Protein AF-U9SXM7-F1 (afdb_monomer_lite)

Organism: Rhizophagus irregularis (strain DAOM 181602 / DAOM 197198 / MUCL 43194) (NCBI:txid747089)

Foldseek 3Di:
DPPAPDLVRVLVVQVVVQCVVQPPPRDPVDDRDDSVNSVVVPDDDDPCPVVVVPDPDDAQKDFDFDDDPVDPDDPCVVVVVVVVVVVVVVCVVPVVPDDDDDDDPQAQDPPDDDDSDGPPHDSDGDIDHNPDDPDDDD

Structure (mmCIF, N/CA/C/O backbone):
data_AF-U9SXM7-F1
#
_entry.id   AF-U9SXM7-F1
#
loop_
_atom_site.group_PDB
_atom_site.id
_atom_site.type_symbol
_atom_site.label_atom_id
_atom_site.label_alt_id
_atom_site.label_comp_id
_atom_site.label_asym_id
_atom_site.label_entity_id
_atom_site.label_seq_id
_atom_site.pdbx_PDB_ins_code
_atom_site.Cartn_x
_atom_site.Cartn_y
_atom_site.Cartn_z
_atom_site.occupancy
_atom_site.B_iso_or_equiv
_atom_site.auth_seq_id
_atom_site.auth_comp_id
_atom_site.auth_asym_id
_atom_site.auth_atom_id
_atom_site.pdbx_PDB_model_num
ATOM 1 N N . MET A 1 1 ? 21.429 17.135 -35.267 1.00 50.72 1 MET A N 1
ATOM 2 C CA . MET A 1 1 ? 20.139 16.455 -35.533 1.00 50.72 1 MET A CA 1
ATOM 3 C C . MET A 1 1 ? 19.822 15.566 -34.337 1.00 50.72 1 MET A C 1
ATOM 5 O O . MET A 1 1 ? 20.786 15.095 -33.736 1.00 50.72 1 MET A O 1
ATOM 9 N N . PRO A 1 2 ? 18.550 15.396 -33.925 1.00 63.41 2 PRO A N 1
ATOM 10 C CA . PRO A 1 2 ? 18.223 14.505 -32.814 1.00 63.41 2 PRO A CA 1
ATOM 11 C C . PRO A 1 2 ? 18.697 13.088 -33.148 1.00 63.41 2 PRO A C 1
ATOM 13 O O . PRO A 1 2 ? 18.556 12.642 -34.282 1.00 63.41 2 PRO A O 1
ATOM 16 N N . ILE A 1 3 ? 19.318 12.425 -32.172 1.00 78.56 3 ILE A N 1
ATOM 17 C CA . ILE A 1 3 ? 19.973 11.124 -32.373 1.00 78.56 3 ILE A CA 1
ATOM 18 C C . ILE A 1 3 ? 18.962 9.988 -32.587 1.00 78.56 3 ILE A C 1
ATOM 20 O O . ILE A 1 3 ? 19.328 8.967 -33.148 1.00 78.56 3 ILE A O 1
ATOM 24 N N . ALA A 1 4 ? 17.719 10.186 -32.142 1.00 86.31 4 ALA A N 1
ATOM 25 C CA . ALA A 1 4 ? 16.572 9.312 -32.344 1.00 86.31 4 ALA A CA 1
ATOM 26 C C . ALA A 1 4 ? 15.288 10.160 -32.296 1.00 86.31 4 ALA A C 1
ATOM 28 O O . ALA A 1 4 ? 15.233 11.164 -31.577 1.00 86.31 4 ALA A O 1
ATOM 29 N N . ILE A 1 5 ? 14.264 9.765 -33.049 1.00 88.38 5 ILE A N 1
ATOM 30 C CA . ILE A 1 5 ? 12.975 10.468 -33.185 1.00 88.38 5 ILE A CA 1
ATOM 31 C C . ILE A 1 5 ? 11.935 9.934 -32.185 1.00 88.38 5 ILE A C 1
ATOM 33 O O . ILE A 1 5 ? 11.017 10.649 -31.789 1.00 88.38 5 ILE A O 1
ATOM 37 N N . SER A 1 6 ? 12.079 8.686 -31.736 1.00 91.38 6 SER A N 1
ATOM 38 C CA . SER A 1 6 ? 11.197 8.057 -30.749 1.00 91.38 6 SER A CA 1
ATOM 39 C C . SER A 1 6 ? 11.964 7.091 -29.844 1.00 91.38 6 SER A C 1
ATOM 41 O O . SER A 1 6 ? 13.110 6.743 -30.116 1.00 91.38 6 SER A O 1
ATOM 43 N N . ILE A 1 7 ? 11.325 6.619 -28.769 1.00 91.38 7 ILE A N 1
ATOM 44 C CA . ILE A 1 7 ? 11.905 5.584 -27.892 1.00 91.38 7 ILE A CA 1
ATOM 45 C C . ILE A 1 7 ? 12.138 4.277 -28.656 1.00 91.38 7 ILE A C 1
ATOM 47 O O . ILE A 1 7 ? 13.107 3.573 -28.388 1.00 91.38 7 ILE A O 1
ATOM 51 N N . HIS A 1 8 ? 11.258 3.959 -29.606 1.00 92.94 8 HIS A N 1
ATOM 52 C CA . HIS A 1 8 ? 11.411 2.767 -30.429 1.00 92.94 8 HIS A CA 1
ATOM 53 C C . HIS A 1 8 ? 12.598 2.912 -31.386 1.00 92.94 8 HIS A C 1
ATOM 55 O O . HIS A 1 8 ? 13.452 2.042 -31.430 1.00 92.94 8 HIS A O 1
ATOM 61 N N . ASP A 1 9 ? 12.716 4.066 -32.041 1.00 93.75 9 ASP A N 1
ATOM 62 C CA . ASP A 1 9 ? 13.861 4.399 -32.898 1.00 93.75 9 ASP A CA 1
ATOM 63 C C . ASP A 1 9 ? 15.189 4.348 -32.116 1.00 93.75 9 ASP A C 1
ATOM 65 O O . ASP A 1 9 ? 16.173 3.764 -32.559 1.00 93.75 9 ASP A O 1
ATOM 69 N N . LEU A 1 10 ? 15.197 4.849 -30.876 1.00 93.50 10 LEU A N 1
ATOM 70 C CA . LEU A 1 10 ? 16.353 4.743 -29.985 1.00 93.50 10 LEU A CA 1
ATOM 71 C C . LEU A 1 10 ? 16.705 3.284 -29.648 1.00 93.50 10 LEU A C 1
ATOM 73 O O . LEU A 1 10 ? 17.885 2.946 -29.587 1.00 93.50 10 LEU A O 1
ATOM 77 N N . HIS A 1 11 ? 15.703 2.435 -29.418 1.00 94.56 11 HIS A N 1
ATOM 78 C CA . HIS A 1 11 ? 15.897 1.011 -29.147 1.00 94.56 11 HIS A CA 1
ATOM 79 C C . HIS A 1 11 ? 16.538 0.291 -30.343 1.00 94.56 11 HIS A C 1
ATOM 81 O O . HIS A 1 11 ? 17.537 -0.403 -30.165 1.00 94.56 11 HIS A O 1
ATOM 87 N N . GLU A 1 12 ? 16.049 0.535 -31.560 1.00 93.38 12 GLU A N 1
ATOM 88 C CA . GLU A 1 12 ? 16.620 -0.049 -32.783 1.00 93.38 12 GLU A CA 1
ATOM 89 C C . GLU A 1 12 ? 18.057 0.429 -33.034 1.00 93.38 12 GLU A C 1
ATOM 91 O O . GLU A 1 12 ? 18.944 -0.362 -33.356 1.00 93.38 12 GLU A O 1
ATOM 96 N N . ILE A 1 13 ? 18.342 1.712 -32.789 1.00 93.44 13 ILE A N 1
ATOM 97 C CA . ILE A 1 13 ? 19.705 2.253 -32.880 1.00 93.44 13 ILE A CA 1
ATOM 98 C C . ILE A 1 13 ? 20.644 1.579 -31.869 1.00 93.44 13 ILE A C 1
ATOM 100 O O . ILE A 1 13 ? 21.812 1.333 -32.181 1.00 93.44 13 ILE A O 1
ATOM 104 N N . ILE A 1 14 ? 20.167 1.287 -30.654 1.00 92.06 14 ILE A N 1
ATOM 105 C CA . ILE A 1 14 ? 20.948 0.562 -29.643 1.00 92.06 14 ILE A CA 1
ATOM 106 C C . ILE A 1 14 ? 21.253 -0.858 -30.129 1.00 92.06 14 ILE A C 1
ATOM 108 O O . ILE A 1 14 ? 22.411 -1.267 -30.043 1.00 92.06 14 ILE A O 1
ATOM 112 N N . ILE A 1 15 ? 20.266 -1.577 -30.672 1.00 91.00 15 ILE A N 1
ATOM 113 C CA . ILE A 1 15 ? 20.453 -2.931 -31.216 1.00 91.00 15 ILE A CA 1
ATOM 114 C C . ILE A 1 15 ? 21.506 -2.920 -32.323 1.00 91.00 15 ILE A C 1
ATOM 116 O O . ILE A 1 15 ? 22.519 -3.606 -32.197 1.00 91.00 15 ILE A O 1
ATOM 120 N N . HIS A 1 16 ? 21.346 -2.068 -33.336 1.00 90.94 16 HIS A N 1
ATOM 121 C CA . HIS A 1 16 ? 22.295 -1.986 -34.448 1.00 90.94 16 HIS A CA 1
ATOM 122 C C . HIS A 1 16 ? 23.721 -1.653 -34.003 1.00 90.94 16 HIS A C 1
ATOM 124 O O . HIS A 1 16 ? 24.694 -2.171 -34.551 1.00 90.94 16 HIS A O 1
ATOM 130 N N . ARG A 1 17 ? 23.879 -0.804 -32.982 1.00 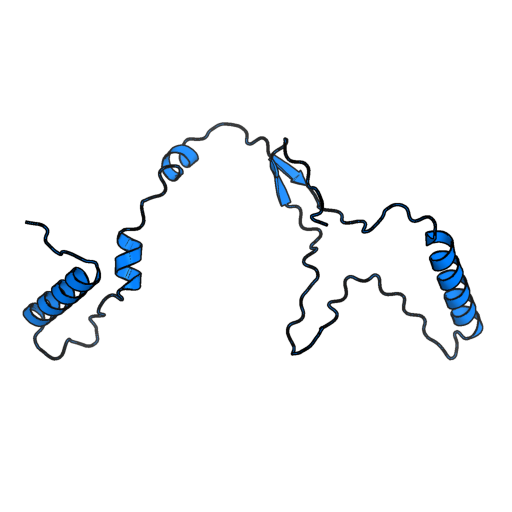91.31 17 ARG A N 1
ATOM 131 C CA . ARG A 1 17 ? 25.200 -0.493 -32.414 1.00 91.31 17 ARG A CA 1
ATOM 132 C C . ARG A 1 17 ? 25.818 -1.669 -31.669 1.00 91.31 17 ARG A C 1
ATOM 134 O O . ARG A 1 17 ? 27.041 -1.791 -31.663 1.00 91.31 17 ARG A O 1
ATOM 141 N N . LEU A 1 18 ? 25.007 -2.495 -31.013 1.00 90.44 18 LEU A N 1
ATOM 142 C CA . LEU A 1 18 ? 25.482 -3.702 -30.344 1.00 90.44 18 LEU A CA 1
ATOM 143 C C . LEU A 1 18 ? 25.883 -4.767 -31.368 1.00 90.44 18 LEU A C 1
ATOM 145 O O . LEU A 1 18 ? 26.964 -5.336 -31.240 1.00 90.44 18 LEU A O 1
ATOM 149 N N . GLU A 1 19 ? 25.076 -4.966 -32.409 1.00 89.06 19 GLU A N 1
ATOM 150 C CA . GLU A 1 19 ? 25.378 -5.874 -33.523 1.00 89.06 19 GLU A CA 1
ATOM 151 C C . GLU A 1 19 ? 26.690 -5.498 -34.217 1.00 89.06 19 GLU A C 1
ATOM 153 O O . GLU A 1 19 ? 27.560 -6.345 -34.392 1.00 89.06 19 GLU A O 1
ATOM 158 N N . ALA A 1 20 ? 26.886 -4.212 -34.523 1.00 89.00 20 ALA A N 1
ATOM 159 C CA . ALA A 1 20 ? 28.111 -3.722 -35.154 1.00 89.00 20 ALA A CA 1
ATOM 160 C C . ALA A 1 20 ? 29.371 -3.876 -34.281 1.00 89.00 20 ALA A C 1
ATOM 162 O O . ALA A 1 20 ? 30.485 -3.798 -34.794 1.00 89.00 20 ALA A O 1
ATOM 163 N N . LYS A 1 21 ? 29.219 -4.031 -32.960 1.00 89.69 21 LYS A N 1
ATOM 164 C CA . LYS A 1 21 ? 30.341 -4.109 -32.015 1.00 89.69 21 LYS A CA 1
ATOM 165 C C . LYS A 1 21 ? 30.726 -5.542 -31.652 1.00 89.69 21 LYS A C 1
ATOM 167 O O . LYS A 1 21 ? 31.886 -5.772 -31.318 1.00 89.69 21 LYS A O 1
ATOM 172 N N . TYR A 1 22 ? 29.764 -6.461 -31.637 1.00 86.31 22 TYR A N 1
ATOM 173 C CA . TYR A 1 22 ? 29.947 -7.809 -31.091 1.00 86.31 22 TYR A CA 1
ATOM 174 C C . TYR A 1 22 ? 29.739 -8.937 -32.107 1.00 86.31 22 TYR A C 1
ATOM 176 O O . TYR A 1 22 ? 29.879 -10.093 -31.713 1.00 86.31 22 TYR A O 1
ATOM 184 N N . ASP A 1 23 ? 29.461 -8.599 -33.372 1.00 78.75 23 ASP A N 1
ATOM 185 C CA . ASP A 1 23 ? 29.101 -9.517 -34.459 1.00 78.75 23 ASP A CA 1
ATOM 186 C C . ASP A 1 23 ? 27.844 -10.364 -34.150 1.00 78.75 23 ASP A C 1
ATOM 188 O O . ASP A 1 23 ? 27.395 -10.487 -33.007 1.00 78.75 23 ASP A O 1
ATOM 192 N N . LEU A 1 24 ? 27.200 -10.919 -35.185 1.00 81.44 24 LEU A N 1
ATOM 193 C CA . LEU A 1 24 ? 26.042 -11.805 -35.000 1.00 81.44 24 LEU A CA 1
ATOM 194 C C . LEU A 1 24 ? 26.474 -13.278 -34.885 1.00 81.44 24 LEU A C 1
ATOM 196 O O . LEU A 1 24 ? 27.293 -13.729 -35.688 1.00 81.44 24 LEU A O 1
ATOM 200 N N . PRO A 1 25 ? 25.853 -14.075 -33.992 1.00 80.75 25 PRO A N 1
ATOM 201 C CA . PRO A 1 25 ? 24.841 -13.701 -32.996 1.00 80.75 25 PRO A CA 1
ATOM 202 C C . PRO A 1 25 ? 25.451 -13.020 -31.762 1.00 80.75 25 PRO A C 1
ATOM 204 O O . PRO A 1 25 ? 26.565 -13.351 -31.357 1.00 80.75 25 PRO A O 1
ATOM 207 N N . LEU A 1 26 ? 24.684 -12.127 -31.117 1.00 82.19 26 LEU A N 1
ATOM 208 C CA . LEU A 1 26 ? 25.146 -11.465 -29.895 1.00 82.19 26 LEU A CA 1
ATOM 209 C C . LEU A 1 26 ? 25.539 -12.502 -28.825 1.00 82.19 26 LEU A C 1
ATOM 211 O O . LEU A 1 26 ? 24.789 -13.455 -28.581 1.00 82.19 26 LEU A O 1
ATOM 215 N N . PRO A 1 27 ? 26.679 -12.315 -28.139 1.00 83.69 27 PRO A N 1
ATOM 216 C CA . PRO A 1 27 ? 27.093 -13.213 -27.072 1.00 83.69 27 PRO A CA 1
ATOM 217 C C . PRO A 1 27 ? 26.076 -13.187 -25.923 1.00 83.69 27 PRO A C 1
ATOM 219 O O . PRO A 1 27 ? 25.600 -12.125 -25.525 1.00 83.69 27 PRO A O 1
ATOM 222 N N . CYS A 1 28 ? 25.792 -14.352 -25.331 1.00 79.81 28 CYS A N 1
ATOM 223 C CA . CYS A 1 28 ? 24.726 -14.541 -24.331 1.00 79.81 28 CYS A CA 1
ATOM 224 C C . CYS A 1 28 ? 24.873 -13.702 -23.047 1.00 79.81 28 CYS A C 1
ATOM 226 O O . CYS A 1 28 ? 23.955 -13.656 -22.237 1.00 79.81 28 CYS A O 1
ATOM 228 N N . ASN A 1 29 ? 26.027 -13.063 -22.848 1.00 86.94 29 ASN A N 1
ATOM 229 C CA . ASN A 1 29 ? 26.309 -12.189 -21.710 1.00 86.94 29 ASN A CA 1
ATOM 230 C C . ASN A 1 29 ? 25.828 -10.738 -21.929 1.00 86.94 29 ASN A C 1
ATOM 232 O O . ASN A 1 29 ? 25.920 -9.909 -21.028 1.00 86.94 29 ASN A O 1
ATOM 236 N N . ILE A 1 30 ? 25.371 -10.394 -23.136 1.00 84.88 30 ILE A N 1
ATOM 237 C CA . ILE A 1 30 ? 24.917 -9.043 -23.468 1.00 84.88 30 ILE A CA 1
ATOM 238 C C . ILE A 1 30 ? 23.396 -9.043 -23.568 1.00 84.88 30 ILE A C 1
ATOM 240 O O . ILE A 1 30 ? 22.815 -9.586 -24.505 1.00 84.88 30 ILE A O 1
ATOM 244 N N . ASN A 1 31 ? 22.751 -8.393 -22.603 1.00 86.88 31 ASN A N 1
ATOM 245 C CA . ASN A 1 31 ? 21.303 -8.239 -22.577 1.00 86.88 31 ASN A CA 1
ATOM 246 C C . ASN A 1 31 ? 20.890 -6.959 -23.309 1.00 86.88 31 ASN A C 1
ATOM 248 O O . ASN A 1 31 ? 21.367 -5.868 -22.994 1.00 86.88 31 ASN A O 1
ATOM 252 N N . ILE A 1 32 ? 19.956 -7.089 -24.251 1.00 89.19 32 ILE A N 1
ATOM 253 C CA . ILE A 1 32 ? 19.316 -5.943 -24.904 1.00 89.19 32 ILE A CA 1
ATOM 254 C C . ILE A 1 32 ? 18.326 -5.319 -23.901 1.00 89.19 32 ILE A C 1
ATOM 256 O O . ILE A 1 32 ? 17.516 -6.048 -23.318 1.00 89.19 32 ILE A O 1
ATOM 260 N N . PRO A 1 33 ? 18.387 -3.999 -23.649 1.00 91.94 33 PRO A N 1
ATOM 261 C CA . PRO A 1 33 ? 17.470 -3.341 -22.725 1.00 91.94 33 PRO A CA 1
ATOM 262 C C . PRO A 1 33 ? 16.044 -3.361 -23.277 1.00 91.94 33 PRO A C 1
ATOM 264 O O . PRO A 1 33 ? 15.829 -3.090 -24.453 1.00 91.94 33 PRO A O 1
ATOM 267 N N . SER A 1 34 ? 15.051 -3.622 -22.423 1.00 93.38 34 SER A N 1
ATOM 268 C CA . SER A 1 34 ? 13.653 -3.556 -22.850 1.00 93.38 34 SER A CA 1
ATOM 269 C C . SER A 1 34 ? 13.219 -2.115 -23.137 1.00 93.38 34 SER A C 1
ATOM 271 O O . SER A 1 34 ? 13.717 -1.154 -22.542 1.00 93.38 34 SER A O 1
ATOM 273 N N . ILE A 1 35 ? 12.220 -1.954 -24.008 1.00 92.50 35 ILE A N 1
ATOM 274 C CA . ILE A 1 35 ? 11.615 -0.646 -24.317 1.00 92.50 35 ILE A CA 1
ATOM 275 C C . ILE A 1 35 ? 11.113 0.053 -23.040 1.00 92.50 35 ILE A C 1
ATOM 277 O O . ILE A 1 35 ? 11.220 1.271 -22.907 1.00 92.50 35 ILE A O 1
ATOM 281 N N . GLU A 1 36 ? 10.579 -0.703 -22.081 1.00 93.19 36 GLU A N 1
ATOM 282 C CA . GLU A 1 36 ? 10.096 -0.184 -20.795 1.00 93.19 36 GLU A CA 1
ATOM 283 C C . GLU A 1 36 ? 11.238 0.342 -19.931 1.00 93.19 36 GLU A C 1
ATOM 285 O O . GLU A 1 36 ? 11.119 1.414 -19.340 1.00 93.19 36 GLU A O 1
ATOM 290 N N . TRP A 1 37 ? 12.369 -0.364 -19.904 1.00 92.50 37 TRP A N 1
ATOM 291 C CA . TRP A 1 37 ? 13.563 0.095 -19.205 1.00 92.50 37 TRP A CA 1
ATOM 292 C C . TRP A 1 37 ? 14.064 1.424 -19.785 1.00 92.50 37 TRP A C 1
ATOM 294 O O . TRP A 1 37 ? 14.335 2.365 -19.040 1.00 92.50 37 TRP A O 1
ATOM 304 N N . ILE A 1 38 ? 14.084 1.550 -21.116 1.00 92.06 38 ILE A N 1
ATOM 305 C CA . ILE A 1 38 ? 14.442 2.806 -21.791 1.00 92.06 38 ILE A CA 1
ATOM 306 C C . ILE A 1 38 ? 13.456 3.922 -21.417 1.00 92.06 38 ILE A C 1
ATOM 308 O O . ILE A 1 38 ? 13.887 5.035 -21.122 1.00 92.06 38 ILE A O 1
ATOM 312 N N . ARG A 1 39 ? 12.144 3.643 -21.365 1.00 91.12 39 ARG A N 1
ATOM 313 C CA . ARG A 1 39 ? 11.133 4.621 -20.911 1.00 91.12 39 ARG A CA 1
ATOM 314 C C . ARG A 1 39 ? 11.422 5.131 -19.502 1.00 91.12 39 ARG A C 1
ATOM 316 O O . ARG A 1 39 ? 11.319 6.334 -19.273 1.00 91.12 39 ARG A O 1
ATOM 323 N N . PHE A 1 40 ? 11.805 4.248 -18.580 1.00 88.31 40 PHE A N 1
ATOM 324 C CA . PHE A 1 40 ? 12.122 4.638 -17.204 1.00 88.31 40 PHE A CA 1
ATOM 325 C C . PHE A 1 40 ? 13.317 5.584 -17.108 1.00 88.31 40 PHE A C 1
ATOM 327 O O . PHE A 1 40 ? 13.322 6.455 -16.242 1.00 88.31 40 PHE A O 1
ATOM 334 N N . GLN A 1 41 ? 14.282 5.486 -18.021 1.00 89.06 41 GLN A N 1
ATOM 335 C CA . GLN A 1 41 ? 15.440 6.377 -18.026 1.00 89.06 41 GLN A CA 1
ATOM 336 C C . GLN A 1 41 ? 15.085 7.836 -18.358 1.00 89.06 41 GLN A C 1
ATOM 338 O O . GLN A 1 41 ? 15.810 8.751 -17.974 1.00 89.06 41 GLN A O 1
ATOM 343 N N . PHE A 1 42 ? 13.956 8.064 -19.035 1.00 86.00 42 PHE A N 1
ATOM 344 C CA . PHE A 1 42 ? 13.424 9.401 -19.319 1.00 86.00 42 PHE A CA 1
ATOM 345 C C . PHE A 1 42 ? 12.403 9.876 -18.285 1.00 86.00 42 PHE A C 1
ATOM 347 O O . PHE A 1 42 ? 11.816 10.948 -18.451 1.00 86.00 42 PHE A O 1
ATOM 354 N N . TRP A 1 43 ? 12.167 9.102 -17.222 1.00 83.44 43 TRP A N 1
ATOM 355 C CA . TRP A 1 43 ? 11.296 9.552 -16.151 1.00 83.44 43 TRP A CA 1
ATOM 356 C C . TRP A 1 43 ? 11.915 10.789 -15.488 1.00 83.44 43 TRP A C 1
ATOM 358 O O . TRP A 1 43 ? 13.073 10.738 -15.065 1.00 83.44 43 TRP A O 1
ATOM 368 N N . PRO A 1 44 ? 11.186 11.913 -15.390 1.00 80.12 44 PRO A N 1
ATOM 369 C CA . PRO A 1 44 ? 11.734 13.112 -14.785 1.00 80.12 44 PRO A CA 1
ATOM 370 C C . PRO A 1 44 ? 12.104 12.823 -13.330 1.00 80.12 44 PRO A C 1
ATOM 372 O O . PRO A 1 44 ? 11.288 12.329 -12.545 1.00 80.12 44 PRO A O 1
ATOM 375 N N . THR A 1 45 ? 13.338 13.153 -12.954 1.00 79.06 45 THR A N 1
ATOM 376 C CA . THR A 1 45 ? 13.763 13.090 -11.557 1.00 79.06 45 THR A CA 1
ATOM 377 C C . THR A 1 45 ? 12.817 13.942 -10.724 1.00 79.06 45 THR A C 1
ATOM 379 O O . THR A 1 45 ? 12.569 15.099 -11.062 1.00 79.06 45 THR A O 1
ATOM 382 N N . ASN A 1 46 ? 12.284 13.381 -9.636 1.00 79.56 46 ASN A N 1
ATOM 383 C CA . ASN A 1 46 ? 11.349 14.096 -8.776 1.00 79.56 46 ASN A CA 1
ATOM 384 C C . ASN A 1 46 ? 12.001 15.404 -8.266 1.00 79.56 46 ASN A C 1
ATOM 386 O O . ASN A 1 46 ? 12.894 15.334 -7.415 1.00 79.56 46 ASN A O 1
ATOM 390 N N . PRO A 1 47 ? 11.547 16.596 -8.711 1.00 74.56 47 PRO A N 1
ATOM 391 C CA . PRO A 1 47 ? 12.183 17.868 -8.360 1.00 74.56 47 PRO A CA 1
ATOM 392 C C . PRO A 1 47 ? 12.025 18.203 -6.872 1.00 74.56 47 PRO A C 1
ATOM 394 O O . PRO A 1 47 ? 12.725 19.061 -6.338 1.00 74.56 47 PRO A O 1
ATOM 397 N N . THR A 1 48 ? 11.101 17.527 -6.185 1.00 77.50 48 THR A N 1
ATOM 398 C CA . THR A 1 48 ? 10.890 17.684 -4.745 1.00 77.50 48 THR A CA 1
ATOM 399 C C . THR A 1 48 ? 11.839 16.834 -3.909 1.00 77.50 48 THR A C 1
ATOM 401 O O . THR A 1 48 ? 11.978 17.111 -2.725 1.00 77.50 48 THR A O 1
ATOM 404 N N . SER A 1 49 ? 12.539 15.855 -4.495 1.00 77.44 49 SER A N 1
ATOM 405 C CA . SER A 1 49 ? 13.439 14.964 -3.752 1.00 77.44 49 SER A CA 1
ATOM 406 C C . SER A 1 49 ? 14.608 15.727 -3.123 1.00 77.44 49 SER A C 1
ATOM 408 O O . SER A 1 49 ? 14.857 15.586 -1.928 1.00 77.44 49 SER A O 1
ATOM 410 N N . THR A 1 50 ? 15.258 16.616 -3.880 1.00 79.38 50 THR A N 1
ATOM 411 C CA . THR A 1 50 ? 16.338 17.473 -3.363 1.00 79.38 50 THR A CA 1
ATOM 412 C C . THR A 1 50 ? 15.837 18.443 -2.300 1.00 79.38 50 THR A C 1
ATOM 4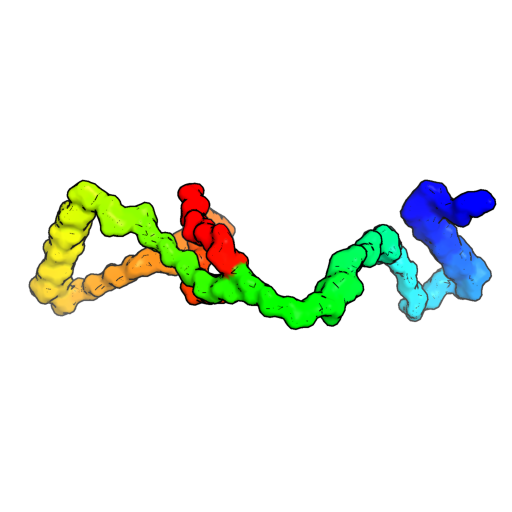14 O O . THR A 1 50 ? 16.451 18.577 -1.246 1.00 79.38 50 THR A O 1
ATOM 417 N N . ARG A 1 51 ? 14.674 19.067 -2.517 1.00 77.25 51 ARG A N 1
ATOM 418 C CA . ARG A 1 51 ? 14.051 19.969 -1.533 1.00 77.25 51 ARG A CA 1
ATOM 419 C C . ARG A 1 51 ? 13.638 19.248 -0.248 1.00 77.25 51 ARG A C 1
ATOM 421 O O . ARG A 1 51 ? 13.791 19.813 0.828 1.00 77.25 51 ARG A O 1
ATOM 428 N N . ALA A 1 52 ? 13.150 18.013 -0.351 1.00 77.94 52 ALA A N 1
ATOM 429 C CA . ALA A 1 52 ? 12.756 17.199 0.793 1.00 77.94 52 ALA A CA 1
ATOM 430 C C . ALA A 1 52 ? 13.959 16.808 1.663 1.00 77.94 52 ALA A C 1
ATOM 432 O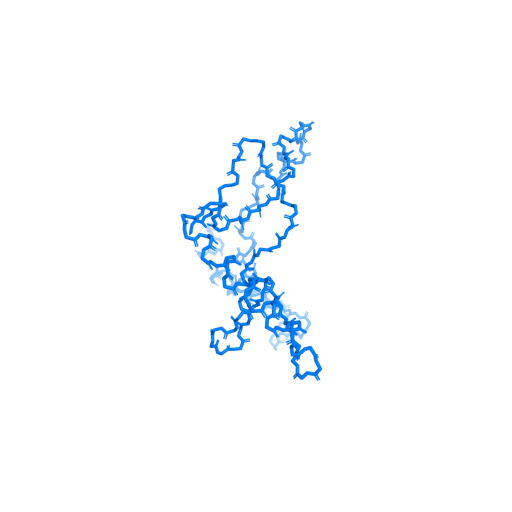 O . ALA A 1 52 ? 13.844 16.841 2.883 1.00 77.94 52 ALA A O 1
ATOM 433 N N . MET A 1 53 ? 15.121 16.511 1.063 1.00 77.38 53 MET A N 1
ATOM 434 C CA . MET A 1 53 ? 16.355 16.222 1.815 1.00 77.38 53 MET A CA 1
ATOM 435 C C . MET A 1 53 ? 16.816 17.397 2.688 1.00 77.38 53 MET A C 1
ATOM 437 O O . MET A 1 53 ? 17.409 17.185 3.740 1.00 77.38 53 MET A O 1
ATOM 441 N N . HIS A 1 54 ? 16.533 18.631 2.267 1.00 79.44 54 HIS A N 1
ATOM 442 C CA . HIS A 1 54 ? 16.898 19.847 2.998 1.00 79.44 54 HIS A CA 1
ATOM 443 C C . HIS A 1 54 ? 15.783 20.373 3.913 1.00 79.44 54 HIS A C 1
ATOM 445 O O . HIS A 1 54 ? 15.926 21.446 4.500 1.00 79.44 54 HIS A O 1
ATOM 451 N N . TYR A 1 55 ? 14.669 19.651 4.049 1.00 76.81 55 TYR A N 1
ATOM 452 C CA . TYR A 1 55 ? 13.598 20.051 4.949 1.00 76.81 55 TYR A CA 1
ATOM 453 C C . TYR A 1 55 ? 13.992 19.765 6.405 1.00 76.81 55 TYR A C 1
ATOM 455 O O . TYR A 1 55 ? 13.995 18.622 6.851 1.00 76.81 55 TYR A O 1
ATOM 463 N N . THR A 1 56 ? 14.308 20.820 7.154 1.00 78.06 56 THR A N 1
ATOM 464 C CA . THR A 1 56 ? 14.669 20.767 8.583 1.00 78.06 56 THR A CA 1
ATOM 465 C C . THR A 1 56 ? 13.513 21.142 9.518 1.00 78.06 56 THR A C 1
ATOM 467 O O . THR A 1 56 ? 13.695 21.239 10.730 1.00 78.06 56 THR A O 1
ATOM 470 N N . GLY A 1 57 ? 12.315 21.367 8.969 1.00 81.19 57 GLY A N 1
ATOM 471 C CA . GLY A 1 57 ? 11.127 21.732 9.736 1.00 81.19 57 GLY A CA 1
ATOM 472 C C . GLY A 1 57 ? 10.492 20.550 10.470 1.00 81.19 57 GLY A C 1
ATOM 473 O O . GLY A 1 57 ? 10.713 19.384 10.146 1.00 81.19 57 GLY A O 1
ATOM 474 N N . GLN A 1 58 ? 9.646 20.852 11.453 1.00 80.31 58 GLN A N 1
ATOM 475 C CA . GLN A 1 58 ? 8.773 19.843 12.044 1.00 80.31 58 GLN A CA 1
ATOM 476 C C . GLN A 1 58 ? 7.617 19.560 11.085 1.00 80.31 58 GLN A C 1
ATOM 478 O O . GLN A 1 58 ? 6.870 20.463 10.705 1.00 80.31 58 GLN A O 1
ATOM 483 N N . PHE A 1 59 ? 7.446 18.293 10.709 1.00 79.44 59 PHE A N 1
ATOM 484 C CA . PHE A 1 59 ? 6.236 17.881 10.017 1.00 79.44 59 PHE A CA 1
ATOM 485 C C . PHE A 1 59 ? 5.068 17.944 11.000 1.00 79.44 59 PHE A C 1
ATOM 487 O O . PHE A 1 59 ? 5.056 17.254 12.019 1.00 79.44 59 PHE A O 1
ATOM 494 N N . ASN A 1 60 ? 4.057 18.739 10.662 1.00 82.12 60 ASN A N 1
ATOM 495 C CA . ASN A 1 60 ? 2.785 18.753 11.371 1.00 82.12 60 ASN A CA 1
ATOM 496 C C . ASN A 1 60 ? 1.983 17.499 10.994 1.00 82.12 60 ASN A C 1
ATOM 498 O O . ASN A 1 60 ? 1.025 17.544 10.217 1.00 82.12 60 ASN A O 1
ATOM 502 N N . ILE A 1 61 ? 2.418 16.358 11.524 1.00 81.31 61 ILE A N 1
ATOM 503 C CA . ILE A 1 61 ? 1.822 15.036 11.339 1.00 81.31 61 ILE A CA 1
ATOM 504 C C . ILE A 1 61 ? 1.418 14.460 12.693 1.00 81.31 61 ILE A C 1
ATOM 506 O O . ILE A 1 61 ? 2.097 14.631 13.701 1.00 81.31 61 ILE A O 1
ATOM 510 N N . LYS A 1 62 ? 0.294 13.755 12.713 1.00 82.44 62 LYS A N 1
ATOM 511 C CA . LYS A 1 62 ? -0.218 13.035 13.877 1.00 82.44 62 LYS A CA 1
ATOM 512 C C . LYS A 1 62 ? -0.549 11.607 13.476 1.00 82.44 62 LYS A C 1
ATOM 514 O O . LYS A 1 62 ? -0.987 11.346 12.355 1.00 82.44 62 LYS A O 1
ATOM 519 N N . TYR A 1 63 ? -0.371 10.680 14.410 1.00 77.25 63 TYR A N 1
ATOM 520 C CA . TYR A 1 63 ? -0.934 9.348 14.253 1.00 77.25 63 TYR A CA 1
ATOM 521 C C . TYR A 1 63 ? -2.437 9.434 14.462 1.00 77.25 63 TYR A C 1
ATOM 523 O O . TYR A 1 63 ? -2.904 9.821 15.533 1.00 77.25 63 TYR A O 1
ATOM 531 N N . GLN A 1 64 ? -3.194 9.055 13.443 1.00 73.69 64 GLN A N 1
ATOM 532 C CA . GLN A 1 64 ? -4.627 8.856 13.575 1.00 73.69 64 GLN A CA 1
ATOM 533 C C . GLN A 1 64 ? -4.973 7.397 13.310 1.00 73.69 64 GLN A C 1
ATOM 535 O O . GLN A 1 64 ? -4.334 6.710 12.513 1.00 73.69 64 GLN A O 1
ATOM 540 N N . ILE A 1 65 ? -5.981 6.922 14.034 1.00 67.25 65 ILE A N 1
ATOM 541 C CA . ILE A 1 65 ? -6.571 5.603 13.848 1.00 67.25 65 ILE A CA 1
ATOM 542 C C . ILE A 1 65 ? -7.946 5.847 13.242 1.00 67.25 65 ILE A C 1
ATOM 544 O O . ILE A 1 65 ? -8.773 6.537 13.840 1.00 67.25 65 ILE A O 1
ATOM 548 N N . GLN A 1 66 ? -8.186 5.303 12.052 1.00 60.41 66 GLN A N 1
ATOM 549 C CA . GLN A 1 66 ? -9.504 5.363 11.438 1.00 60.41 66 GLN A CA 1
ATOM 550 C C . GLN A 1 66 ? -10.411 4.332 12.117 1.00 60.41 66 GLN A C 1
ATOM 552 O O . GLN A 1 66 ? -10.386 3.150 11.786 1.00 60.41 66 GLN A O 1
ATOM 557 N N . ALA A 1 67 ? -11.204 4.774 13.090 1.00 54.41 67 ALA A N 1
ATOM 558 C CA . ALA A 1 67 ? -12.254 3.952 13.676 1.00 54.41 67 ALA A CA 1
ATOM 559 C C . ALA A 1 67 ? -13.533 4.121 12.844 1.00 54.41 67 ALA A C 1
ATOM 561 O O . ALA A 1 67 ? -14.196 5.154 12.926 1.00 54.41 67 ALA A O 1
ATOM 562 N N . ARG A 1 68 ? -13.890 3.123 12.027 1.00 55.56 68 ARG A N 1
ATOM 563 C CA . ARG A 1 68 ? -15.226 3.065 11.419 1.00 55.56 68 ARG A CA 1
ATOM 564 C C . ARG A 1 68 ? -16.185 2.412 12.416 1.00 55.56 68 ARG A C 1
ATOM 566 O O . ARG A 1 68 ? -16.285 1.195 12.462 1.00 55.56 68 ARG A O 1
ATOM 573 N N . GLN A 1 69 ? -16.893 3.212 13.212 1.00 50.59 69 GLN A N 1
ATOM 574 C CA . GLN A 1 69 ? -18.182 2.772 13.754 1.00 50.59 69 GLN A CA 1
ATOM 575 C C . GLN A 1 69 ? -19.212 3.003 12.650 1.00 50.59 69 GLN A C 1
ATOM 577 O O . GLN A 1 69 ? -19.486 4.155 12.322 1.00 50.59 69 GLN A O 1
ATOM 582 N N . LEU A 1 70 ? -19.736 1.929 12.045 1.00 49.69 70 LEU A N 1
ATOM 583 C CA . LEU A 1 70 ? -20.647 2.027 10.897 1.00 49.69 70 LEU A CA 1
ATOM 584 C C . LEU A 1 70 ? -21.868 2.903 11.222 1.00 49.69 70 LEU A C 1
ATOM 586 O O . LEU A 1 70 ? -22.285 3.679 10.372 1.00 49.69 70 LEU A O 1
ATOM 590 N N . ARG A 1 71 ? -22.358 2.873 12.470 1.00 51.38 71 ARG A N 1
ATOM 591 C CA . ARG A 1 71 ? -23.183 3.916 13.103 1.00 51.38 71 ARG A CA 1
ATOM 592 C C . ARG A 1 71 ? -22.961 3.846 14.612 1.00 51.38 71 ARG A C 1
ATOM 594 O O . ARG A 1 71 ? -23.139 2.784 15.195 1.00 51.38 71 ARG A O 1
ATOM 601 N N . LYS A 1 72 ? -22.584 4.955 15.258 1.00 54.66 72 LYS A N 1
ATOM 602 C CA . LYS A 1 72 ? -22.491 5.001 16.731 1.00 54.66 72 LYS A CA 1
ATOM 603 C C . LYS A 1 72 ? -23.875 4.853 17.378 1.00 54.66 72 LYS A C 1
ATOM 605 O O . LYS A 1 72 ? -23.989 4.221 18.418 1.00 54.66 72 LYS A O 1
ATOM 610 N N . ASN A 1 73 ? -24.907 5.379 16.708 1.00 59.03 73 ASN A N 1
ATOM 611 C CA . ASN A 1 73 ? -26.297 5.366 17.152 1.00 59.03 73 ASN A CA 1
ATOM 612 C C . ASN A 1 73 ? -27.213 4.963 15.979 1.00 59.03 73 ASN A C 1
ATOM 614 O O . ASN A 1 73 ? -27.129 5.554 14.901 1.00 59.03 73 ASN A O 1
ATOM 618 N N . HIS A 1 74 ? -28.094 3.985 16.189 1.00 75.88 74 HIS A N 1
ATOM 619 C CA . HIS A 1 74 ? -29.211 3.656 15.298 1.00 75.88 74 HIS A CA 1
ATOM 620 C C . HIS A 1 74 ? -30.482 3.577 16.151 1.00 75.88 74 HIS A C 1
ATOM 622 O O . HIS A 1 74 ? -30.407 2.963 17.218 1.00 75.88 74 HIS A O 1
ATOM 628 N N . PRO A 1 75 ? -31.624 4.155 15.731 1.00 86.19 75 PRO A N 1
ATOM 629 C CA . PRO A 1 75 ? -32.865 4.087 16.512 1.00 86.19 75 PRO A CA 1
ATOM 630 C C . PRO A 1 75 ? -33.245 2.637 16.861 1.00 86.19 75 PRO A C 1
ATOM 632 O O . PRO A 1 75 ? -33.601 2.338 17.998 1.00 86.19 75 PRO A O 1
ATOM 635 N N . ASP A 1 76 ? -33.019 1.712 15.928 1.00 85.62 76 ASP A N 1
ATOM 636 C CA . ASP A 1 76 ? -33.368 0.292 16.085 1.00 85.62 76 ASP A CA 1
ATOM 637 C C . ASP A 1 76 ? -32.271 -0.571 16.728 1.00 85.62 76 ASP A C 1
ATOM 639 O O . ASP A 1 76 ? -32.411 -1.789 16.807 1.00 85.62 76 ASP A O 1
ATOM 643 N N . ALA A 1 77 ? -31.168 0.018 17.207 1.00 81.25 77 ALA A N 1
ATOM 644 C CA . ALA A 1 77 ? -30.084 -0.752 17.832 1.00 81.25 77 ALA A CA 1
ATOM 645 C C . ALA A 1 77 ? -30.568 -1.580 19.039 1.00 81.25 77 ALA A C 1
ATOM 647 O O . ALA A 1 77 ? -30.020 -2.644 19.331 1.00 81.25 77 ALA A O 1
ATOM 648 N N . HIS A 1 78 ? -31.621 -1.109 19.711 1.00 89.69 78 HIS A N 1
ATOM 649 C CA . HIS A 1 78 ? -32.228 -1.791 20.846 1.00 89.69 78 HIS A CA 1
ATOM 650 C C . HIS A 1 78 ? -32.852 -3.147 20.466 1.00 89.69 78 HIS A C 1
ATOM 652 O O . HIS A 1 78 ? -32.740 -4.091 21.246 1.00 89.69 78 HIS A O 1
ATOM 658 N N . TYR A 1 79 ? -33.418 -3.292 19.261 1.00 90.31 79 TYR A N 1
ATOM 659 C CA . TYR A 1 79 ? -33.944 -4.577 18.784 1.00 90.31 79 TYR A CA 1
ATOM 660 C C . TYR A 1 79 ? -32.826 -5.599 18.573 1.00 90.31 79 TYR A C 1
ATOM 662 O O . TYR A 1 79 ? -32.940 -6.738 19.024 1.00 90.31 79 TYR A O 1
ATOM 670 N N . CYS A 1 80 ? -31.711 -5.190 17.959 1.00 83.94 80 CYS A N 1
ATOM 671 C CA . CYS A 1 80 ? -30.548 -6.062 17.775 1.00 83.94 80 CYS A CA 1
ATOM 672 C C . CYS A 1 80 ? -29.953 -6.510 19.119 1.00 83.94 80 CYS A C 1
ATOM 674 O O . CYS A 1 80 ? -29.608 -7.680 19.284 1.00 83.94 80 CYS A O 1
ATOM 676 N N . ALA A 1 81 ? -29.874 -5.603 20.099 1.00 86.50 81 ALA A N 1
ATOM 677 C CA . ALA A 1 81 ? -29.416 -5.929 21.449 1.00 86.50 81 ALA A CA 1
ATOM 678 C C . ALA A 1 81 ? -30.360 -6.914 22.161 1.00 86.50 81 ALA A C 1
ATOM 680 O O . ALA A 1 81 ? -29.895 -7.854 22.804 1.00 86.50 81 ALA A O 1
ATOM 681 N N . CYS A 1 82 ? -31.674 -6.729 22.012 1.00 93.81 82 CYS A N 1
ATOM 682 C CA . CYS A 1 82 ? -32.693 -7.615 22.571 1.00 93.81 82 CYS A CA 1
ATOM 683 C C . CYS A 1 82 ? -32.627 -9.023 21.955 1.00 93.81 82 CYS A C 1
ATOM 685 O O . CYS A 1 82 ? -32.583 -10.015 22.678 1.00 93.81 82 CYS A O 1
ATOM 687 N N . LEU A 1 83 ? -32.501 -9.121 20.629 1.00 91.44 83 LEU A N 1
ATOM 688 C CA . LEU A 1 83 ? -32.333 -10.400 19.936 1.00 91.44 83 LEU A CA 1
ATOM 689 C C . LEU A 1 83 ? -31.067 -11.139 20.392 1.00 91.44 83 LEU A C 1
ATOM 691 O O . LEU A 1 83 ? -31.109 -12.338 20.665 1.00 91.44 83 LEU A O 1
ATOM 695 N N . PHE A 1 84 ? -29.945 -10.424 20.513 1.00 89.25 84 PHE A N 1
ATOM 696 C CA . PHE A 1 84 ? -28.698 -10.997 21.018 1.00 89.25 84 PHE A CA 1
ATOM 697 C C . PHE A 1 84 ? -28.843 -11.502 22.457 1.00 89.25 84 PHE A C 1
ATOM 699 O O . PHE A 1 84 ? -28.317 -12.560 22.801 1.00 89.25 84 PHE A O 1
ATOM 706 N N . HIS A 1 85 ? -29.581 -10.767 23.291 1.00 93.75 85 HIS A N 1
ATOM 707 C CA . HIS A 1 85 ? -29.878 -11.172 24.659 1.00 93.75 85 HIS A CA 1
ATOM 708 C C . HIS A 1 85 ? -30.640 -12.501 24.699 1.00 93.75 85 HIS A C 1
ATOM 710 O O . HIS A 1 85 ? -30.188 -13.425 25.372 1.00 93.75 85 HIS A O 1
ATOM 716 N N . TYR A 1 86 ? -31.711 -12.641 23.912 1.00 95.31 86 TYR A N 1
ATOM 717 C CA . TYR A 1 86 ? -32.476 -13.888 23.840 1.00 95.31 86 TYR A CA 1
ATOM 718 C C . TYR A 1 86 ? -31.653 -15.064 23.318 1.00 95.31 86 TYR A C 1
ATOM 720 O O . TYR A 1 86 ? -31.717 -16.154 23.881 1.00 95.31 86 TYR A O 1
ATOM 728 N N . LEU A 1 87 ? -30.834 -14.854 22.284 1.00 92.81 87 LEU A N 1
ATOM 729 C CA . LEU A 1 87 ? -29.940 -15.896 21.770 1.00 92.81 87 LEU A CA 1
ATOM 730 C C . LEU A 1 87 ? -28.919 -16.345 22.822 1.00 92.81 87 LEU A C 1
ATOM 732 O O . LEU A 1 87 ? -28.650 -17.539 22.953 1.00 92.81 87 LEU A O 1
ATOM 736 N N . ARG A 1 88 ? -28.383 -15.402 23.604 1.00 92.75 88 ARG A N 1
ATOM 737 C CA . ARG A 1 88 ? -27.468 -15.704 24.707 1.00 92.75 88 ARG A CA 1
ATOM 738 C C . ARG A 1 88 ? -28.161 -16.499 25.811 1.00 92.75 88 ARG A C 1
ATO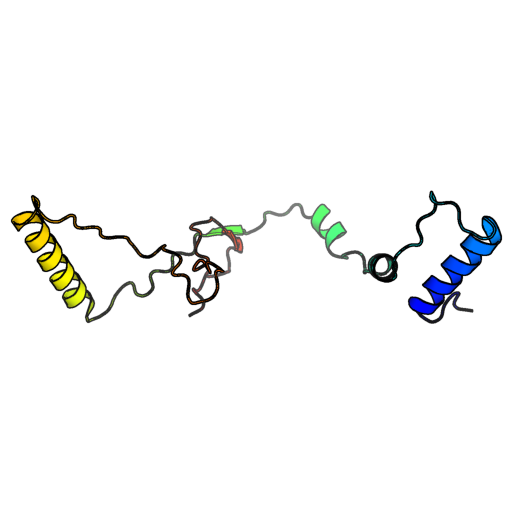M 740 O O . ARG A 1 88 ? -27.598 -17.479 26.284 1.00 92.75 88 ARG A O 1
ATOM 747 N N . GLU A 1 89 ? -29.354 -16.093 26.234 1.00 94.88 89 GLU A N 1
ATOM 748 C CA . GLU A 1 89 ? -30.115 -16.809 27.267 1.00 94.88 89 GLU A CA 1
ATOM 749 C C . GLU A 1 89 ? -30.504 -18.216 26.817 1.00 94.88 89 GLU A C 1
ATOM 751 O O . GLU A 1 89 ? -30.336 -19.175 27.569 1.00 94.88 89 GLU A O 1
ATOM 756 N N . PHE A 1 90 ? -30.926 -18.359 25.563 1.00 93.88 90 PHE A N 1
ATOM 757 C CA . PHE A 1 90 ? -31.178 -19.655 24.950 1.00 93.88 90 PHE A CA 1
ATOM 758 C C . PHE A 1 90 ? -29.927 -20.543 24.985 1.00 93.88 90 PHE A C 1
ATOM 760 O O . PHE A 1 90 ? -29.988 -21.693 25.414 1.00 93.88 90 PHE A O 1
ATOM 767 N N . ALA A 1 91 ? -28.767 -20.001 24.617 1.00 93.69 91 ALA A N 1
ATOM 768 C CA . ALA A 1 91 ? -27.513 -20.742 24.675 1.00 93.69 91 ALA A CA 1
ATOM 769 C C . ALA A 1 91 ? -27.119 -21.161 26.099 1.00 93.69 91 ALA A C 1
ATOM 771 O O . ALA A 1 91 ? -26.566 -22.240 26.277 1.00 93.69 91 ALA A O 1
ATOM 772 N N . ILE A 1 92 ? -27.419 -20.346 27.115 1.00 93.12 92 ILE A N 1
ATOM 773 C CA . ILE A 1 92 ? -27.170 -20.691 28.523 1.00 93.12 92 ILE A CA 1
ATOM 774 C C . ILE A 1 92 ? -28.087 -21.840 28.966 1.00 93.12 92 ILE A C 1
ATOM 776 O O . ILE A 1 92 ? -27.620 -22.804 29.579 1.00 93.12 92 ILE A O 1
ATOM 780 N N . LEU A 1 93 ? -29.376 -21.775 28.620 1.00 97.06 93 LEU A N 1
ATOM 781 C CA . LEU A 1 93 ? -30.350 -22.821 28.947 1.00 97.06 93 LEU A CA 1
ATOM 782 C C . LEU A 1 93 ? -29.976 -24.172 28.323 1.00 97.06 93 LEU A C 1
ATOM 784 O O . LEU A 1 93 ? -30.099 -25.207 28.974 1.00 97.06 93 LEU A O 1
ATOM 788 N N . TYR A 1 94 ? -29.459 -24.159 27.095 1.00 95.50 94 TYR A N 1
ATOM 789 C CA . TYR A 1 94 ? -29.106 -25.363 26.338 1.00 95.50 94 TYR A CA 1
ATOM 790 C C . TYR A 1 94 ? -27.590 -25.558 26.181 1.00 95.50 94 TYR A C 1
ATOM 792 O O . TYR A 1 94 ? -27.148 -26.188 25.220 1.00 95.50 94 TYR A O 1
ATOM 800 N N . HIS A 1 95 ? -26.787 -25.063 27.129 1.00 92.31 95 HIS A N 1
ATOM 801 C CA . HIS A 1 95 ? -25.318 -25.055 27.037 1.00 92.31 95 HIS A CA 1
ATOM 802 C C . HIS A 1 95 ? -24.688 -26.446 26.853 1.00 92.31 95 HIS A C 1
ATOM 804 O O . HIS A 1 95 ? -23.611 -26.562 26.279 1.00 92.31 95 HIS A O 1
ATOM 810 N N . ASN A 1 96 ? -25.365 -27.509 27.300 1.00 95.12 96 ASN A N 1
ATOM 811 C CA . ASN A 1 96 ? -24.913 -28.891 27.111 1.00 95.12 96 ASN A CA 1
ATOM 812 C C . ASN A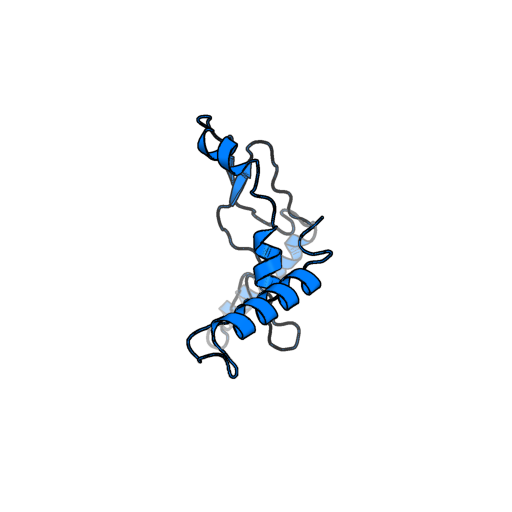 1 96 ? -24.994 -29.367 25.651 1.00 95.12 96 ASN A C 1
ATOM 814 O O . ASN A 1 96 ? -24.334 -30.335 25.286 1.00 95.12 96 ASN A O 1
ATOM 818 N N . TYR A 1 97 ? -25.809 -28.708 24.825 1.00 93.44 97 TYR A N 1
ATOM 819 C CA . TYR A 1 97 ? -26.101 -29.119 23.450 1.00 93.44 97 TYR A CA 1
ATOM 820 C C . TYR A 1 97 ? -25.660 -28.089 22.408 1.00 93.44 97 TYR A C 1
ATOM 822 O O . TYR A 1 97 ? -25.578 -28.412 21.224 1.00 93.44 97 TYR A O 1
ATOM 830 N N . ILE A 1 98 ? -25.413 -26.843 22.819 1.00 90.00 98 ILE A N 1
ATOM 831 C CA . ILE A 1 98 ? -25.223 -25.712 21.911 1.00 90.00 98 ILE A CA 1
ATOM 832 C C . ILE A 1 98 ? -24.003 -24.897 22.338 1.00 90.00 98 ILE A C 1
ATOM 834 O O . ILE A 1 98 ? -23.809 -24.605 23.514 1.00 90.00 98 ILE A O 1
ATOM 838 N N . CYS A 1 99 ? -23.209 -24.471 21.355 1.00 86.19 99 CYS A N 1
ATOM 839 C CA . CYS A 1 99 ? -22.146 -23.486 21.527 1.00 86.19 99 CYS A CA 1
ATOM 840 C C . CYS A 1 99 ? -22.557 -22.179 20.839 1.00 86.19 99 CYS A C 1
ATOM 842 O O . CYS A 1 99 ? -22.826 -22.166 19.637 1.00 86.19 99 CYS A O 1
ATOM 844 N N . PHE A 1 100 ? -22.619 -21.081 21.594 1.00 85.12 100 PHE A N 1
ATOM 845 C CA . PHE A 1 100 ? -22.930 -19.761 21.048 1.00 85.12 100 PHE A CA 1
ATOM 846 C C . PHE A 1 100 ? -21.651 -18.996 20.726 1.00 85.12 100 PHE A C 1
ATOM 848 O O . PHE A 1 100 ? -20.880 -18.648 21.620 1.00 85.12 100 PHE A O 1
ATOM 855 N N . ILE A 1 101 ? -21.443 -18.722 19.439 1.00 83.75 101 ILE A N 1
ATOM 856 C CA . ILE A 1 101 ? -20.283 -17.991 18.933 1.00 83.75 101 ILE A CA 1
ATOM 857 C C . ILE A 1 101 ? -20.775 -16.666 18.359 1.00 83.75 101 ILE A C 1
ATOM 859 O O . ILE A 1 101 ? -21.455 -16.631 17.337 1.00 83.75 101 ILE A O 1
ATOM 863 N N . ALA A 1 102 ? -20.407 -15.571 19.019 1.00 75.56 102 ALA A N 1
ATOM 864 C CA . ALA A 1 102 ? -20.630 -14.218 18.536 1.00 75.56 102 ALA A CA 1
ATOM 865 C C . ALA A 1 102 ? -19.305 -13.656 18.014 1.00 75.56 102 ALA A C 1
ATOM 867 O O . ALA A 1 102 ? -18.479 -13.172 18.788 1.00 75.56 102 ALA A O 1
ATOM 868 N N . ALA A 1 103 ? -19.081 -13.762 16.707 1.00 66.75 103 ALA A N 1
ATOM 869 C CA . ALA A 1 103 ? -17.948 -13.115 16.063 1.00 66.75 103 ALA A CA 1
ATOM 870 C C . ALA A 1 103 ? -18.340 -11.681 15.685 1.00 66.75 103 ALA A C 1
ATOM 872 O O . ALA A 1 103 ? -19.301 -11.478 14.946 1.00 66.75 103 ALA A O 1
ATOM 873 N N . ASP A 1 104 ? -17.599 -10.696 16.196 1.00 58.88 104 ASP A N 1
ATOM 874 C CA . ASP A 1 104 ? -17.602 -9.347 15.626 1.00 58.88 104 ASP A CA 1
ATOM 875 C C . ASP A 1 104 ? -17.142 -9.453 14.167 1.00 58.88 104 ASP A C 1
ATOM 877 O O . ASP A 1 104 ? -16.141 -10.125 13.886 1.00 58.88 104 ASP A O 1
ATOM 881 N N . ASP A 1 105 ? -17.882 -8.847 13.235 1.00 55.38 105 ASP A N 1
ATOM 882 C CA . ASP A 1 105 ? -17.550 -8.939 11.818 1.00 55.38 105 ASP A CA 1
ATOM 883 C C . ASP A 1 105 ? -16.318 -8.086 11.500 1.00 55.38 105 ASP A C 1
ATOM 885 O O . ASP A 1 105 ? -16.364 -6.937 11.063 1.00 55.38 105 ASP A O 1
ATOM 889 N N . LYS A 1 106 ? -15.171 -8.715 11.726 1.00 50.31 106 LYS A N 1
ATOM 890 C CA . LYS A 1 106 ? -13.932 -8.488 10.992 1.00 50.31 106 LYS A CA 1
ATOM 891 C C . LYS A 1 106 ? -13.651 -9.650 10.038 1.00 50.31 106 LYS A C 1
ATOM 893 O O . LYS A 1 106 ? -12.504 -9.853 9.629 1.00 50.31 106 LYS A O 1
ATOM 898 N N . HIS A 1 107 ? -14.662 -10.465 9.743 1.00 44.97 107 HIS A N 1
ATOM 899 C CA . HIS A 1 107 ? -14.509 -11.676 8.967 1.00 44.97 107 HIS A CA 1
ATOM 900 C C . HIS A 1 107 ? -14.563 -11.338 7.477 1.00 44.97 107 HIS A C 1
ATOM 902 O O . HIS A 1 107 ? -15.436 -10.631 6.985 1.00 44.97 107 HIS A O 1
ATOM 908 N N . LYS A 1 108 ? -13.583 -11.838 6.725 1.00 44.66 108 LYS A N 1
ATOM 909 C CA . LYS A 1 108 ? -13.575 -11.697 5.270 1.00 44.66 108 LYS A CA 1
ATOM 910 C C . LYS A 1 108 ? -14.632 -12.648 4.725 1.00 44.66 108 LYS A C 1
ATOM 912 O O . LYS A 1 108 ? -14.341 -13.828 4.571 1.00 44.66 108 LYS A O 1
ATOM 917 N N . VAL A 1 109 ? -15.846 -12.173 4.464 1.00 42.38 109 VAL A N 1
ATOM 918 C CA . VAL A 1 109 ? -16.844 -12.986 3.758 1.00 42.38 109 VAL A CA 1
ATOM 919 C C . VAL A 1 109 ? -16.400 -13.088 2.293 1.00 42.38 109 VAL A C 1
ATOM 921 O O . VAL A 1 109 ? -16.348 -12.062 1.610 1.00 42.38 109 VAL A O 1
ATOM 924 N N . PRO A 1 110 ? -16.033 -14.278 1.781 1.00 40.25 110 PRO A N 1
ATOM 925 C CA . PRO A 1 110 ? -15.654 -14.421 0.385 1.00 40.25 110 PRO A CA 1
ATOM 926 C C . PRO A 1 110 ? -16.920 -14.351 -0.471 1.00 40.25 110 PRO A C 1
ATOM 928 O O . PRO A 1 110 ? -17.670 -15.319 -0.593 1.00 40.25 110 PRO A O 1
ATOM 931 N N . ILE A 1 111 ? -17.181 -13.193 -1.070 1.00 37.91 111 ILE A N 1
ATOM 932 C CA . ILE A 1 111 ? -18.249 -13.050 -2.058 1.00 37.91 111 ILE A CA 1
ATOM 933 C C . ILE A 1 111 ? -17.667 -13.436 -3.423 1.00 37.91 111 ILE A C 1
ATOM 935 O O . ILE A 1 111 ? -17.090 -12.602 -4.109 1.00 37.91 111 ILE A O 1
ATOM 939 N N . ARG A 1 112 ? -17.861 -14.716 -3.785 1.00 34.19 112 ARG A N 1
ATOM 940 C CA . ARG A 1 112 ? -17.534 -15.373 -5.073 1.00 34.19 112 ARG A CA 1
ATOM 941 C C . ARG A 1 112 ? -16.036 -15.450 -5.447 1.00 34.19 112 ARG A C 1
ATOM 943 O O . ARG A 1 112 ? -15.254 -14.552 -5.184 1.00 34.19 112 ARG A O 1
ATOM 950 N N . GLU A 1 113 ? -15.661 -16.587 -6.045 1.00 46.59 113 GLU A N 1
ATOM 951 C CA . GLU A 1 113 ? -14.337 -16.916 -6.623 1.00 46.59 113 GLU A CA 1
ATOM 952 C C . GLU A 1 113 ? -13.099 -16.457 -5.829 1.00 46.59 113 GLU A C 1
ATOM 954 O O . GLU A 1 113 ? -12.234 -15.740 -6.319 1.00 46.59 113 GLU A O 1
ATOM 959 N N . GLY A 1 114 ? -12.975 -16.947 -4.592 1.00 49.75 114 GLY A N 1
ATOM 960 C CA . GLY A 1 114 ? -11.669 -17.216 -3.971 1.00 49.75 114 GLY A CA 1
ATOM 961 C C . GLY A 1 114 ? -10.796 -16.023 -3.566 1.00 49.75 114 GLY A C 1
ATOM 962 O O . GLY A 1 114 ? -9.808 -16.228 -2.863 1.00 49.75 114 GLY A O 1
ATOM 963 N N . VAL A 1 115 ? -11.144 -14.785 -3.914 1.00 49.34 115 VAL A N 1
ATOM 964 C CA . VAL A 1 115 ? -10.426 -13.606 -3.422 1.00 49.34 115 VAL A CA 1
ATOM 965 C C . VAL A 1 115 ? -11.105 -13.127 -2.148 1.00 49.34 115 VAL A C 1
ATOM 967 O O . VAL A 1 115 ? -12.154 -12.487 -2.169 1.00 49.34 115 VAL A O 1
ATOM 970 N N . ALA A 1 116 ? -10.501 -13.450 -1.004 1.00 44.22 116 ALA A N 1
ATOM 971 C CA . ALA A 1 116 ? -10.927 -12.929 0.287 1.00 44.22 116 ALA A CA 1
ATOM 972 C C . ALA A 1 116 ? -10.672 -11.413 0.345 1.00 44.22 116 ALA A C 1
ATOM 974 O O . ALA A 1 116 ? -9.627 -10.956 0.822 1.00 44.22 116 ALA A O 1
ATOM 975 N N . THR A 1 117 ? -11.631 -10.622 -0.133 1.00 45.97 117 THR A N 1
ATOM 976 C CA . THR A 1 117 ? -11.625 -9.171 0.033 1.00 45.97 117 THR A CA 1
ATOM 977 C C . THR A 1 117 ? -11.858 -8.876 1.505 1.00 45.97 117 THR A C 1
ATOM 979 O O . THR A 1 117 ? -12.973 -8.922 2.016 1.00 45.97 117 THR A O 1
ATOM 982 N N . SER A 1 118 ? -10.767 -8.603 2.217 1.00 43.44 118 SER A N 1
ATOM 983 C CA . SER A 1 118 ? -10.854 -7.969 3.524 1.00 43.44 118 SER A CA 1
ATOM 984 C C . SER A 1 118 ? -11.556 -6.636 3.336 1.00 43.44 118 SER A C 1
ATOM 986 O O . SER A 1 118 ? -11.095 -5.827 2.530 1.00 43.44 118 SER A O 1
ATOM 988 N N . THR A 1 119 ? -12.593 -6.350 4.120 1.00 44.81 119 THR A N 1
ATOM 989 C CA . THR A 1 119 ? -12.891 -4.954 4.438 1.00 44.81 119 THR A CA 1
ATOM 990 C C . THR A 1 119 ? -11.590 -4.412 5.034 1.00 44.81 119 THR A C 1
ATOM 992 O O . THR A 1 119 ? -11.106 -4.900 6.055 1.00 44.81 119 THR A O 1
ATOM 995 N N . GLY A 1 120 ? -10.879 -3.579 4.274 1.00 43.69 120 GLY A N 1
ATOM 996 C CA . GLY A 1 120 ? -9.480 -3.205 4.506 1.00 43.69 120 GLY A CA 1
ATOM 997 C C . GLY A 1 120 ? -9.310 -2.291 5.716 1.00 43.69 120 GLY A C 1
ATOM 998 O O . GLY A 1 120 ? -8.814 -1.179 5.591 1.00 43.69 120 GLY A O 1
ATOM 999 N N . VAL A 1 121 ? -9.752 -2.731 6.891 1.00 51.09 121 VAL A N 1
ATOM 1000 C CA . VAL A 1 121 ? -9.762 -1.955 8.125 1.00 51.09 121 VAL A CA 1
ATOM 1001 C C . VAL A 1 121 ? -8.771 -2.588 9.087 1.00 51.09 121 VAL A C 1
ATOM 1003 O O . VAL A 1 121 ? -9.101 -3.305 10.036 1.00 51.09 121 VAL A O 1
ATOM 1006 N N . HIS A 1 122 ? -7.498 -2.310 8.832 1.00 48.34 122 HIS A N 1
ATOM 1007 C CA . HIS A 1 122 ? -6.504 -2.446 9.877 1.00 48.34 122 HIS A CA 1
ATOM 1008 C C . HIS A 1 122 ? -6.673 -1.269 10.841 1.00 48.34 122 HIS A C 1
ATOM 1010 O O . HIS A 1 122 ? -6.683 -0.118 10.411 1.00 48.34 122 HIS A O 1
ATOM 1016 N N . ASN A 1 123 ? -6.693 -1.536 12.152 1.00 53.03 123 ASN A N 1
ATOM 1017 C CA . ASN A 1 123 ? -6.433 -0.523 13.189 1.00 53.03 123 ASN A CA 1
ATOM 1018 C C . ASN A 1 123 ? -4.951 -0.099 13.141 1.00 53.03 123 ASN A C 1
ATOM 1020 O O . ASN A 1 123 ? -4.242 -0.102 14.145 1.00 53.03 123 ASN A O 1
ATOM 1024 N N . LYS A 1 124 ? -4.432 0.167 11.942 1.00 58.84 124 LYS A N 1
ATOM 1025 C CA . LYS A 1 124 ? -3.064 0.582 11.709 1.00 58.84 124 LYS A CA 1
ATOM 1026 C C . LYS A 1 124 ? -3.047 2.085 11.895 1.00 58.84 124 LYS A C 1
ATOM 1028 O O . LYS A 1 124 ? -3.780 2.808 11.228 1.00 58.84 124 LYS A O 1
ATOM 1033 N N . LYS A 1 125 ? -2.221 2.541 12.830 1.00 63.03 125 LYS A N 1
ATOM 1034 C CA . LYS A 1 125 ? -1.939 3.962 13.004 1.00 63.03 125 LYS A CA 1
ATOM 1035 C C . LYS A 1 125 ? -1.405 4.488 11.669 1.00 63.03 125 LYS A C 1
ATOM 1037 O O . LYS A 1 125 ? -0.354 4.035 11.217 1.00 63.03 125 LYS A O 1
ATOM 1042 N N . SER A 1 126 ? -2.134 5.392 11.028 1.00 69.50 126 SER A N 1
ATOM 1043 C CA . SER A 1 126 ? -1.683 6.071 9.815 1.00 69.50 126 SER A CA 1
ATOM 1044 C C . SER A 1 126 ? -1.105 7.430 10.184 1.00 69.50 126 SER A C 1
ATOM 1046 O O . SER A 1 126 ? -1.662 8.132 11.033 1.00 69.50 126 SER A O 1
ATOM 1048 N N . LEU A 1 127 ? 0.001 7.800 9.542 1.00 79.38 127 LEU A N 1
ATOM 1049 C CA . LEU A 1 127 ? 0.546 9.152 9.605 1.00 79.38 127 LEU A CA 1
ATOM 1050 C C . LEU A 1 127 ? -0.302 10.066 8.724 1.00 79.38 127 LEU A C 1
ATOM 1052 O O . LEU A 1 127 ? -0.440 9.828 7.527 1.00 79.38 127 LEU A O 1
ATOM 1056 N N . VAL A 1 128 ? -0.900 11.082 9.337 1.00 77.81 128 VAL A N 1
ATOM 1057 C CA . VAL A 1 128 ? -1.848 11.997 8.698 1.00 77.81 128 VAL A CA 1
ATOM 1058 C C . VAL A 1 128 ? -1.463 13.429 9.074 1.00 77.81 128 VAL A C 1
ATOM 1060 O O . VAL A 1 128 ? -0.950 13.660 10.170 1.00 77.81 128 VAL A O 1
ATOM 1063 N N . SER A 1 129 ? -1.676 14.404 8.186 1.00 80.50 129 SER A N 1
ATOM 1064 C CA . SER A 1 129 ? -1.407 15.813 8.506 1.00 80.50 129 SER A CA 1
ATOM 1065 C C . SER A 1 129 ? -2.293 16.284 9.671 1.00 80.50 129 SER A C 1
ATOM 1067 O O . SER A 1 129 ? -3.420 15.813 9.856 1.00 80.50 129 SER A O 1
ATOM 1069 N N . THR A 1 130 ? -1.814 17.226 10.483 1.00 79.19 130 THR A N 1
ATOM 1070 C CA . THR A 1 130 ? -2.581 17.781 11.613 1.00 79.19 130 THR A CA 1
ATOM 1071 C C . THR A 1 130 ? -3.928 18.357 11.189 1.00 79.19 130 THR A C 1
ATOM 1073 O O . THR A 1 130 ? -4.887 18.251 11.956 1.00 79.19 130 THR A O 1
ATOM 1076 N N . ASN A 1 131 ? -4.008 18.889 9.966 1.00 78.88 131 ASN A N 1
ATOM 1077 C CA . ASN A 1 131 ? -5.172 19.607 9.442 1.00 78.88 131 ASN A CA 1
ATOM 1078 C C . ASN A 1 131 ? -6.192 18.693 8.752 1.00 78.88 131 ASN A C 1
ATOM 1080 O O . ASN A 1 131 ? -7.279 19.135 8.398 1.00 78.88 131 ASN A O 1
ATOM 1084 N N . THR A 1 132 ? -5.856 17.421 8.554 1.00 72.12 132 THR A N 1
ATOM 1085 C CA . THR A 1 132 ? -6.745 16.454 7.910 1.00 72.12 132 THR A CA 1
ATOM 1086 C C . THR A 1 132 ? -7.627 15.750 8.938 1.00 72.12 132 THR A C 1
ATOM 1088 O O . THR A 1 132 ? -7.156 15.193 9.936 1.00 72.12 132 THR A O 1
ATOM 1091 N N . THR A 1 133 ? -8.932 15.769 8.685 1.00 65.69 133 THR A N 1
ATOM 1092 C CA . THR A 1 133 ? -9.931 14.948 9.370 1.00 65.69 133 THR A CA 1
ATOM 1093 C C . THR A 1 133 ? -10.069 13.639 8.604 1.00 65.69 133 THR A C 1
ATOM 1095 O O . THR A 1 133 ? -10.441 13.643 7.433 1.00 65.69 133 THR A O 1
ATOM 1098 N N . LEU A 1 134 ? -9.775 12.506 9.249 1.00 59.72 134 LEU A N 1
ATOM 1099 C CA . LEU A 1 134 ? -10.086 11.194 8.684 1.00 59.72 134 LEU A CA 1
ATOM 1100 C C . LEU A 1 134 ? -11.606 11.005 8.669 1.00 59.72 134 LEU A C 1
ATOM 1102 O O . LEU A 1 134 ? -12.188 10.503 9.628 1.00 59.72 134 LEU A O 1
ATOM 1106 N N . ALA A 1 135 ? -12.255 11.415 7.585 1.00 53.81 135 ALA A N 1
ATOM 1107 C CA . ALA A 1 135 ? -13.614 10.992 7.304 1.00 53.81 135 ALA A CA 1
ATOM 1108 C C . ALA A 1 135 ? -13.577 9.535 6.823 1.00 53.81 135 ALA A C 1
ATOM 1110 O O . ALA A 1 135 ? -12.740 9.146 6.005 1.00 53.81 135 ALA A O 1
ATOM 1111 N N . ALA A 1 136 ? -14.465 8.698 7.353 1.00 47.31 136 ALA A N 1
ATOM 1112 C CA . ALA A 1 136 ? -14.756 7.426 6.714 1.00 47.31 136 ALA A CA 1
ATOM 1113 C C . ALA A 1 136 ? -15.428 7.739 5.372 1.00 47.31 136 ALA A C 1
ATOM 1115 O O . ALA A 1 136 ? -16.484 8.363 5.360 1.00 47.31 136 ALA A O 1
ATOM 1116 N N . SER A 1 137 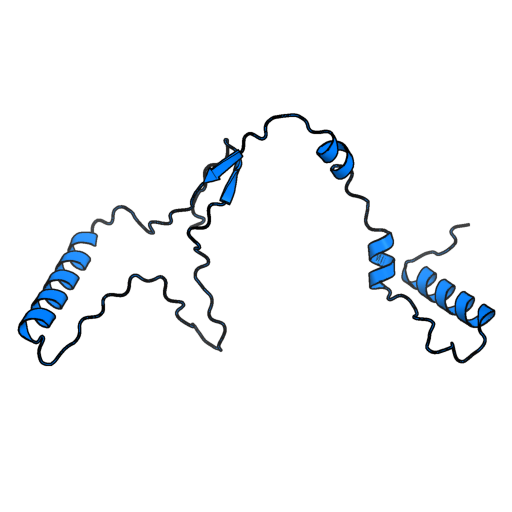? -14.811 7.354 4.253 1.00 41.38 137 SER A N 1
ATOM 1117 C CA . SER A 1 137 ? -15.523 7.321 2.973 1.00 41.38 137 SER A CA 1
ATOM 1118 C C . SER A 1 137 ? -16.711 6.376 3.139 1.00 41.38 137 SER A C 1
ATOM 1120 O O . SER A 1 137 ? -16.492 5.208 3.491 1.00 41.38 137 SER A O 1
ATOM 1122 N N . ALA A 1 138 ? -17.917 6.933 2.996 1.00 34.59 138 ALA A N 1
ATOM 1123 C CA . ALA A 1 138 ? -19.180 6.204 3.019 1.00 34.59 138 ALA A CA 1
ATOM 1124 C C . ALA A 1 138 ? -19.180 5.072 1.987 1.00 34.59 138 ALA A C 1
ATOM 1126 O O . ALA A 1 138 ? -18.551 5.259 0.919 1.00 34.59 138 ALA A O 1
#

pLDDT: mean 75.8, std 17.44, range [34.19, 97.06]

Radius of gyration: 30.59 Å; chains: 1; bounding box: 64×51×64 Å

Sequence (138 aa):
MPIAISIHDLHEIIIHRLEAKYDLPLPCNINIPSIEWIRFQFWPTNPTSTRAMHYTGQFNIKYQIQARQLRKNHPDAHYCACLFHYLREFAILYHNYICFIAADDKHKVPIREGVATSTGVHNKKSLVSTNTTLAASA

Secondary structure (DSSP, 8-state):
--S-SSHHHHHHHHHHHHHHHH-SSPPTT-PPPPHHHHHHHTSPP-HHHHHHHT--SPP-EEEE-----S-S--TTHHHHHHHHHHHHHHHHHTTTT-------S------STT-----------EEEETT---PPP-